Protein AF-A0A524GFZ5-F1 (afdb_monomer_lite)

Sequence (183 aa):
MVPRPLAEGVQPEKGETIRTRLIAAVALIALIALLVVAVAKSAPRPPVVEKLAKTITTTWKCQDRIGEKRTKAGKVFAKHSISYRKWQLKTWQARAEECRQWDWQTWLPSQWKTVIQCETQSIRRQYNSSYEGAYGFATSSWDAFRPASYPSNANLATPWQQYMVASRIHARYGFSGWGCKPY

Secondary structure (DSSP, 8-state):
-PPPPPPP--PPPHHHHHHHHHHHHHHHHHHHHHHHHHHHHHSPPPHHHHHHHHHHHHHHHHHHHHTPPPPPPPTTGGGS-HHHHHHHHHHHHHHHHH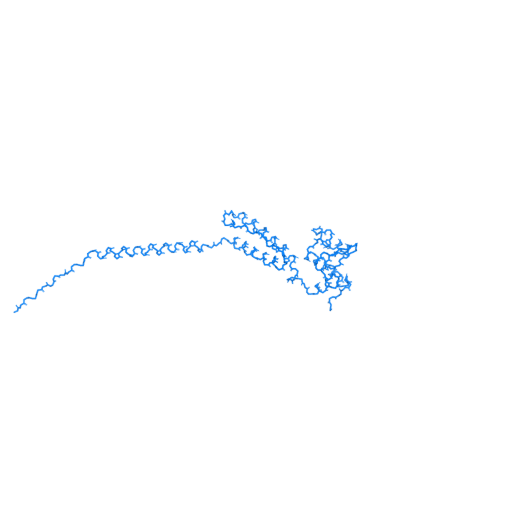HHHH-HHHHS-HHHHHHHHHHTS-SS--B-SSEETTTTEEHHHHHHHS-TTS-SSGGGS-HHHHHHHHHHHHHHHGGGGSSS---

Radius of gyration: 35.75 Å; chains: 1; bounding box: 69×61×111 Å

Structure (mmCIF, N/CA/C/O backbone):
data_AF-A0A524GFZ5-F1
#
_entry.id   AF-A0A524GFZ5-F1
#
loop_
_atom_site.group_PDB
_atom_site.id
_atom_site.type_symbol
_atom_site.label_atom_id
_atom_site.label_alt_id
_atom_site.label_comp_id
_atom_site.label_asym_id
_atom_site.label_entity_id
_atom_site.label_seq_id
_atom_site.pdbx_PDB_ins_code
_atom_site.Cartn_x
_atom_site.Cartn_y
_atom_site.Cartn_z
_atom_site.occupancy
_atom_site.B_iso_or_equiv
_atom_site.auth_seq_id
_atom_site.auth_comp_id
_atom_site.auth_asym_id
_atom_site.auth_atom_id
_atom_site.pdbx_PDB_model_num
ATOM 1 N N . MET A 1 1 ? -48.803 -48.958 87.000 1.00 47.91 1 MET A N 1
ATOM 2 C CA . MET A 1 1 ? -48.766 -48.341 85.656 1.00 47.91 1 MET A CA 1
ATOM 3 C C . MET A 1 1 ? -48.635 -46.842 85.847 1.00 47.91 1 MET A C 1
ATOM 5 O O . MET A 1 1 ? -49.544 -46.240 86.394 1.00 47.91 1 MET A O 1
ATOM 9 N N . VAL A 1 2 ? -47.475 -46.275 85.515 1.00 45.78 2 VAL A N 1
ATOM 10 C CA . VAL A 1 2 ? -47.192 -44.839 85.669 1.00 45.78 2 VAL A CA 1
ATOM 11 C C . VAL A 1 2 ? -47.401 -44.175 84.304 1.00 45.78 2 VAL A C 1
ATOM 13 O O . VAL A 1 2 ? -46.822 -44.663 83.329 1.00 45.78 2 VAL A O 1
ATOM 16 N N . PRO A 1 3 ? -48.232 -43.125 84.186 1.00 61.47 3 PRO A N 1
ATOM 17 C CA . PRO A 1 3 ? -48.449 -42.451 82.915 1.00 61.47 3 PRO A CA 1
ATOM 18 C C . PRO A 1 3 ? -47.196 -41.664 82.518 1.00 61.47 3 PRO A C 1
ATOM 20 O O . PRO A 1 3 ? -46.619 -40.920 83.308 1.00 61.47 3 PRO A O 1
ATOM 23 N N . ARG A 1 4 ? -46.756 -41.878 81.277 1.00 65.50 4 ARG A N 1
ATOM 24 C CA . ARG A 1 4 ? -45.603 -41.216 80.663 1.00 65.50 4 ARG A CA 1
ATOM 25 C C . ARG A 1 4 ? -46.002 -39.773 80.308 1.00 65.50 4 ARG A C 1
ATOM 27 O O . ARG A 1 4 ? -47.025 -39.613 79.641 1.00 65.50 4 ARG A O 1
ATOM 34 N N . PRO A 1 5 ? -45.248 -38.738 80.715 1.00 62.84 5 PRO A N 1
ATOM 35 C CA . PRO A 1 5 ? -45.568 -37.364 80.348 1.00 62.84 5 PRO A CA 1
ATOM 36 C C . PRO A 1 5 ? -45.333 -37.153 78.847 1.00 62.84 5 PRO A C 1
ATOM 38 O O . PRO A 1 5 ? -44.325 -37.592 78.289 1.00 62.84 5 PRO A O 1
ATOM 41 N N . LEU A 1 6 ? -46.301 -36.509 78.196 1.00 65.31 6 LEU A N 1
ATOM 42 C CA . LEU A 1 6 ? -46.217 -36.081 76.804 1.00 65.31 6 LEU A CA 1
ATOM 43 C C . LEU A 1 6 ? -45.219 -34.922 76.719 1.00 65.31 6 LEU A C 1
ATOM 45 O O . LEU A 1 6 ? -45.373 -33.923 77.415 1.00 65.31 6 LEU A O 1
ATOM 49 N N . ALA A 1 7 ? -44.182 -35.081 75.898 1.00 65.69 7 ALA A N 1
ATOM 50 C CA . ALA A 1 7 ? -43.175 -34.055 75.677 1.00 65.69 7 ALA A CA 1
ATOM 51 C C . ALA A 1 7 ? -43.810 -32.825 75.007 1.00 65.69 7 ALA A C 1
ATOM 53 O O . ALA A 1 7 ? -44.378 -32.930 73.918 1.00 65.69 7 ALA A O 1
ATOM 54 N N . GLU A 1 8 ? -43.705 -31.667 75.661 1.00 64.06 8 GLU A N 1
ATOM 55 C CA . GLU A 1 8 ? -44.032 -30.368 75.078 1.00 64.06 8 GLU A CA 1
ATOM 56 C C . GLU A 1 8 ? -43.126 -30.104 73.870 1.00 64.06 8 GLU A C 1
ATOM 58 O O . GLU A 1 8 ? -41.898 -30.074 73.967 1.00 64.06 8 GLU A O 1
ATOM 63 N N . GLY A 1 9 ? -43.749 -29.945 72.702 1.00 65.81 9 GLY A N 1
ATOM 64 C CA . GLY A 1 9 ? -43.060 -29.629 71.461 1.00 65.81 9 GLY A CA 1
ATOM 65 C C . GLY A 1 9 ? -42.505 -28.209 71.498 1.00 65.81 9 GLY A C 1
ATOM 66 O O . GLY A 1 9 ? -43.262 -27.239 71.499 1.00 65.81 9 GLY A O 1
ATOM 67 N N . VAL A 1 10 ? -41.178 -28.094 71.484 1.00 71.38 10 VAL A N 1
ATOM 68 C CA . VAL A 1 10 ? -40.456 -26.833 71.295 1.00 71.38 10 VAL A CA 1
ATOM 69 C C . VAL A 1 10 ? -40.832 -26.260 69.925 1.00 71.38 10 VAL A C 1
ATOM 71 O O . VAL A 1 10 ? -40.472 -26.808 68.883 1.00 71.38 10 VAL A O 1
ATOM 74 N N . GLN A 1 11 ? -41.602 -25.172 69.923 1.00 64.56 11 GLN A N 1
ATOM 75 C CA . GLN A 1 11 ? -41.926 -24.411 68.717 1.00 64.56 11 GLN A CA 1
ATOM 76 C C . GLN A 1 11 ? -40.639 -23.754 68.187 1.00 64.56 11 GLN A C 1
ATOM 78 O O . GLN A 1 11 ? -39.977 -23.047 68.949 1.00 64.56 11 GLN A O 1
ATOM 83 N N . PRO A 1 12 ? -40.265 -23.957 66.912 1.00 62.41 12 PRO A N 1
ATOM 84 C CA . PRO A 1 12 ? -39.065 -23.345 66.354 1.00 62.41 12 PRO A CA 1
ATOM 85 C C . PRO A 1 12 ? -39.182 -21.814 66.371 1.00 62.41 12 PRO A C 1
ATOM 87 O O . PRO A 1 12 ? -40.199 -21.245 65.959 1.00 62.41 12 PRO A O 1
ATOM 90 N N . GLU A 1 13 ? -38.134 -21.139 66.851 1.00 62.34 13 GLU A N 1
ATOM 91 C CA . GLU A 1 13 ? -38.074 -19.681 66.924 1.00 62.34 13 GLU A CA 1
ATOM 92 C C . GLU A 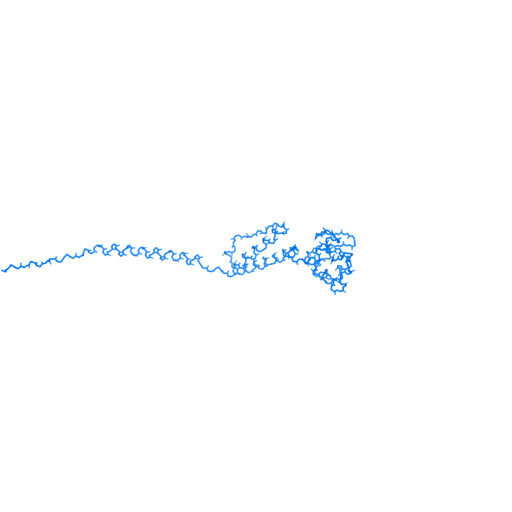1 13 ? -38.221 -19.049 65.529 1.00 62.34 13 GLU A C 1
ATOM 94 O O . GLU A 1 13 ? -37.360 -19.169 64.657 1.00 62.34 13 GLU A O 1
ATOM 99 N N . LYS A 1 14 ? -39.300 -18.284 65.326 1.00 66.94 14 LYS A N 1
ATOM 100 C CA . LYS A 1 14 ? -39.603 -17.547 64.081 1.00 66.94 14 LYS A CA 1
ATOM 101 C C . LYS A 1 14 ? -38.479 -16.603 63.602 1.00 66.94 14 LYS A C 1
ATOM 103 O O . LYS A 1 14 ? -38.491 -16.182 62.441 1.00 66.94 14 LYS A O 1
ATOM 108 N N . GLY A 1 15 ? -37.522 -16.254 64.463 1.00 67.50 15 GLY A N 1
ATOM 109 C CA . GLY A 1 15 ? -36.424 -15.332 64.157 1.00 67.50 15 GLY A CA 1
ATOM 110 C C . GLY A 1 15 ? -35.388 -15.885 63.173 1.00 67.50 15 GLY A C 1
ATOM 111 O O . GLY A 1 15 ? -34.861 -15.127 62.351 1.00 67.50 15 GLY A O 1
ATOM 112 N N . GLU A 1 16 ? -35.135 -17.196 63.185 1.00 72.94 16 GLU A N 1
ATOM 113 C CA . GLU A 1 16 ? -34.103 -17.817 62.342 1.00 72.94 16 GLU A CA 1
ATOM 114 C C . GLU A 1 16 ? -34.494 -17.791 60.855 1.00 72.94 16 GLU A C 1
ATOM 116 O O . GLU A 1 16 ? -33.689 -17.459 59.983 1.00 72.94 16 GLU A O 1
ATOM 121 N N . THR A 1 17 ? -35.783 -17.975 60.560 1.00 81.19 17 THR A N 1
ATOM 122 C CA . THR A 1 17 ? -36.322 -17.907 59.194 1.00 81.19 17 THR A CA 1
ATOM 123 C C . THR A 1 17 ? -36.166 -16.544 58.517 1.00 81.19 17 THR A C 1
ATOM 125 O O . THR A 1 17 ? -36.061 -16.486 57.290 1.00 81.19 17 THR A O 1
ATOM 128 N N . ILE A 1 18 ? -36.140 -15.441 59.272 1.00 84.50 18 ILE A N 1
ATOM 129 C CA . ILE A 1 18 ? -36.034 -14.090 58.694 1.00 84.50 18 ILE A CA 1
ATOM 130 C C . ILE A 1 18 ? -34.590 -13.798 58.270 1.00 84.50 18 ILE A C 1
ATOM 132 O O . ILE A 1 18 ? -34.368 -13.306 57.162 1.00 84.50 18 ILE A O 1
ATOM 136 N N . ARG A 1 19 ? -33.599 -14.150 59.103 1.00 84.69 19 ARG A N 1
ATOM 137 C CA . ARG A 1 19 ? -32.174 -13.931 58.795 1.00 84.69 19 ARG A CA 1
ATOM 138 C C . ARG A 1 19 ? -31.733 -14.722 57.565 1.00 84.69 19 ARG A C 1
ATOM 140 O O . ARG A 1 19 ? -31.105 -14.153 56.675 1.00 84.69 19 ARG A O 1
ATOM 147 N N . THR A 1 20 ? -32.131 -15.989 57.466 1.00 86.69 20 THR A N 1
ATOM 148 C CA . THR A 1 20 ? -31.783 -16.850 56.323 1.00 86.69 20 THR A CA 1
ATOM 149 C C . THR A 1 20 ? -32.378 -16.325 55.015 1.00 86.69 20 THR A C 1
ATOM 151 O O . THR A 1 20 ? -31.695 -16.288 53.992 1.00 86.69 20 THR A O 1
ATOM 154 N N . ARG A 1 21 ? -33.626 -15.833 55.046 1.00 89.69 21 ARG A N 1
ATOM 155 C CA . ARG A 1 21 ? -34.269 -15.198 53.881 1.00 89.69 21 ARG A CA 1
ATOM 156 C C . ARG A 1 21 ? -33.573 -13.902 53.468 1.00 89.69 21 ARG A C 1
ATOM 158 O O . ARG A 1 21 ? -33.412 -13.664 52.274 1.00 89.69 21 ARG A O 1
ATOM 165 N N . LEU A 1 22 ? -33.129 -13.093 54.433 1.00 91.94 22 LEU A N 1
ATOM 166 C CA . LEU A 1 22 ? -32.409 -11.850 54.156 1.00 91.94 22 LEU A CA 1
ATOM 167 C C . LEU A 1 22 ? -31.046 -12.122 53.497 1.00 91.94 22 LEU A C 1
ATOM 169 O O . LEU A 1 22 ? -30.721 -11.505 52.485 1.00 91.94 22 LEU A O 1
ATOM 173 N N . ILE A 1 23 ? -30.279 -13.085 54.023 1.00 93.69 23 ILE A N 1
ATOM 174 C CA . ILE A 1 23 ? -28.975 -13.482 53.464 1.00 93.69 23 ILE A CA 1
ATOM 175 C C . ILE A 1 23 ? -29.140 -14.003 52.031 1.00 93.69 23 ILE A C 1
ATOM 177 O O . ILE A 1 23 ? -28.412 -13.578 51.132 1.00 93.69 23 ILE A O 1
ATOM 181 N N . ALA A 1 24 ? -30.130 -14.870 51.795 1.00 92.56 24 ALA A N 1
ATOM 182 C CA . ALA A 1 24 ? -30.417 -15.395 50.462 1.00 92.56 24 ALA A CA 1
ATOM 183 C C . ALA A 1 24 ? -30.807 -14.283 49.469 1.00 92.56 24 ALA A C 1
ATOM 185 O O . ALA A 1 24 ? -30.333 -14.279 48.332 1.00 92.56 24 ALA A O 1
ATOM 186 N N . ALA A 1 25 ? -31.617 -13.309 49.899 1.00 94.44 25 ALA A N 1
ATOM 187 C CA . ALA A 1 25 ? -32.007 -12.176 49.062 1.00 94.44 25 ALA A CA 1
ATOM 188 C C . ALA A 1 25 ? -30.807 -11.288 48.686 1.00 94.44 25 ALA A C 1
ATOM 190 O O . ALA A 1 25 ? -30.658 -10.922 47.520 1.00 94.44 25 ALA A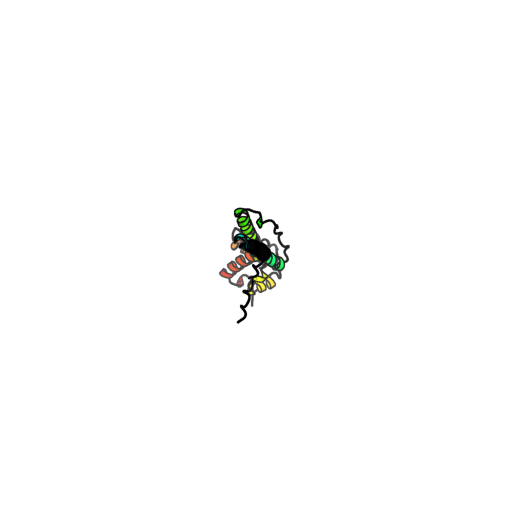 O 1
ATOM 191 N N . VAL A 1 26 ? -29.917 -10.985 49.638 1.00 95.00 26 VAL A N 1
ATOM 192 C CA . VAL A 1 26 ? -28.702 -10.191 49.376 1.00 95.00 26 VAL A CA 1
ATOM 193 C C . VAL A 1 26 ? -27.764 -10.918 48.409 1.00 95.00 26 VAL A C 1
ATOM 195 O O . VAL A 1 26 ? -27.273 -10.308 47.457 1.00 95.00 26 VAL A O 1
ATOM 198 N N . ALA A 1 27 ? -27.555 -12.223 48.602 1.00 95.25 27 ALA A N 1
ATOM 199 C CA . ALA A 1 27 ? -26.734 -13.032 47.703 1.00 95.25 27 ALA A CA 1
ATOM 200 C C . ALA A 1 27 ? -27.304 -13.061 46.273 1.00 95.25 27 ALA A C 1
ATOM 202 O O . ALA A 1 27 ? -26.554 -12.910 45.306 1.00 95.25 27 ALA A O 1
ATOM 203 N N . LEU A 1 28 ? -28.628 -13.183 46.131 1.00 96.38 28 LEU A N 1
ATOM 204 C CA . LEU A 1 28 ? -29.300 -13.153 44.832 1.00 96.38 28 LEU A CA 1
ATOM 205 C C . LEU A 1 28 ? -29.134 -11.796 44.131 1.00 96.38 28 LEU A C 1
ATOM 207 O O . LEU A 1 28 ? -28.808 -11.758 42.946 1.00 96.38 28 LEU A O 1
ATOM 211 N N . ILE A 1 29 ? -29.297 -10.683 44.854 1.00 95.50 29 ILE A N 1
ATOM 212 C CA . ILE A 1 29 ? -29.101 -9.333 44.299 1.00 95.50 29 ILE A CA 1
ATOM 213 C C . ILE A 1 29 ? -27.653 -9.141 43.831 1.00 95.50 29 ILE A C 1
ATOM 215 O O . ILE A 1 29 ? -27.428 -8.642 42.727 1.00 95.50 29 ILE A O 1
ATOM 219 N N . ALA A 1 30 ? -26.669 -9.570 44.628 1.00 95.69 30 ALA A N 1
ATOM 220 C CA . ALA A 1 30 ? -25.258 -9.488 44.255 1.00 95.69 30 ALA A CA 1
ATOM 221 C C . ALA A 1 30 ? -24.943 -10.319 42.996 1.00 95.69 30 ALA A C 1
ATOM 223 O O . ALA A 1 30 ? -24.236 -9.846 42.102 1.00 95.69 30 ALA A O 1
ATOM 224 N N . LEU A 1 31 ? -25.513 -11.523 42.887 1.00 95.50 31 LEU A N 1
ATOM 225 C CA . LEU A 1 31 ? -25.375 -12.380 41.708 1.00 95.50 31 LEU A CA 1
ATOM 226 C C . LEU A 1 31 ? -25.983 -11.725 40.457 1.00 95.50 31 LEU A C 1
ATOM 228 O O . LEU A 1 31 ? -25.349 -11.701 39.402 1.00 95.50 31 LEU A O 1
ATOM 232 N N . ILE A 1 32 ? -27.186 -11.155 40.579 1.00 93.62 32 ILE A N 1
ATOM 233 C CA . ILE A 1 32 ? -27.852 -10.438 39.483 1.00 93.62 32 ILE A CA 1
ATOM 234 C C . ILE A 1 32 ? -27.008 -9.235 39.051 1.00 93.62 32 ILE A C 1
ATOM 236 O O . ILE A 1 32 ? -26.781 -9.050 37.856 1.00 93.62 32 ILE A O 1
ATOM 240 N N . ALA A 1 33 ? -26.486 -8.447 39.994 1.00 92.81 33 ALA A N 1
ATOM 241 C CA . ALA A 1 33 ? -25.628 -7.306 39.684 1.00 92.81 33 ALA A CA 1
ATOM 242 C C . ALA A 1 33 ? -24.356 -7.732 38.926 1.00 92.81 33 ALA A C 1
ATOM 244 O O . ALA A 1 33 ? -23.998 -7.112 37.922 1.00 92.81 33 ALA A O 1
ATOM 245 N N . LEU A 1 34 ? -23.709 -8.825 39.346 1.00 92.31 34 LEU A N 1
ATOM 246 C CA . LEU A 1 34 ? -22.553 -9.393 38.645 1.00 92.31 34 LEU A CA 1
ATOM 247 C C . LEU A 1 34 ? -22.907 -9.860 37.227 1.00 92.31 34 LEU A C 1
ATOM 249 O O . LEU A 1 34 ? -22.161 -9.572 36.289 1.00 92.31 34 LEU A O 1
ATOM 253 N N . LEU A 1 35 ? -24.054 -10.520 37.052 1.00 89.69 35 LEU A N 1
ATOM 254 C CA . LEU A 1 35 ? -24.545 -10.954 35.741 1.00 89.69 35 LEU A CA 1
ATOM 255 C C . LEU A 1 35 ? -24.833 -9.767 34.816 1.00 89.69 35 LEU A C 1
ATOM 257 O O . LEU A 1 35 ? -24.402 -9.781 33.664 1.00 89.69 35 LEU A O 1
ATOM 261 N N . VAL A 1 36 ? -25.484 -8.710 35.308 1.00 86.06 36 VAL A N 1
ATOM 262 C CA . VAL A 1 36 ? -25.758 -7.496 34.517 1.00 86.06 36 VAL A CA 1
ATOM 263 C C . VAL A 1 36 ? -24.454 -6.837 34.060 1.00 86.06 36 VAL A C 1
ATOM 265 O O . VAL A 1 36 ? -24.318 -6.483 32.887 1.00 86.06 36 VAL A O 1
ATOM 268 N N . VAL A 1 37 ? -23.462 -6.721 34.949 1.00 85.94 37 VAL A N 1
ATOM 269 C CA . VAL A 1 37 ? -22.139 -6.171 34.607 1.00 85.94 37 VAL A CA 1
ATOM 270 C C . VAL A 1 37 ? -21.416 -7.052 33.582 1.00 85.94 37 VAL A C 1
ATOM 272 O O . VAL A 1 37 ? -20.791 -6.526 32.657 1.00 85.94 37 VAL A O 1
ATOM 275 N N . ALA A 1 38 ? -21.501 -8.378 33.713 1.00 83.44 38 ALA A N 1
ATOM 276 C CA . ALA A 1 38 ? -20.901 -9.315 32.767 1.00 83.44 38 ALA A CA 1
ATOM 277 C C . ALA A 1 38 ? -21.548 -9.215 31.374 1.00 83.44 38 ALA A C 1
ATOM 279 O O . ALA A 1 38 ? -20.827 -9.087 30.383 1.00 83.44 38 ALA A O 1
ATOM 280 N N . VAL A 1 39 ? -22.884 -9.171 31.300 1.00 79.75 39 VAL A N 1
ATOM 281 C CA . VAL A 1 39 ? -23.638 -9.037 30.039 1.00 79.75 39 VAL A CA 1
ATOM 282 C C . VAL A 1 39 ? -23.383 -7.682 29.373 1.00 79.75 39 VAL A C 1
ATOM 284 O O . VAL A 1 39 ? -23.172 -7.607 28.162 1.00 79.75 39 VAL A O 1
ATOM 287 N N . ALA A 1 40 ? -23.321 -6.598 30.152 1.00 75.81 40 ALA A N 1
ATOM 288 C CA . ALA A 1 40 ? -22.994 -5.272 29.628 1.00 75.81 40 ALA A CA 1
ATOM 289 C C . ALA A 1 40 ? -21.571 -5.213 29.040 1.00 75.81 40 ALA A C 1
ATOM 291 O O . ALA A 1 40 ? -21.340 -4.537 28.036 1.00 75.81 40 ALA A O 1
ATOM 292 N N . LYS A 1 41 ? -20.617 -5.951 29.626 1.00 75.56 41 LYS A N 1
ATOM 293 C CA . LYS A 1 41 ? -19.254 -6.091 29.086 1.00 75.56 41 LYS A CA 1
ATOM 294 C C . LYS A 1 41 ? -19.179 -7.020 27.872 1.00 75.56 41 LYS A C 1
ATOM 296 O O . LYS A 1 41 ? -18.282 -6.836 27.049 1.00 75.56 41 LYS A O 1
ATOM 301 N N . SER A 1 42 ? -20.088 -7.988 27.749 1.00 73.31 42 SER A N 1
ATOM 302 C CA . SER A 1 42 ? -20.116 -8.948 26.639 1.00 73.31 42 SER A CA 1
ATOM 303 C C . SER A 1 42 ? -20.942 -8.487 25.440 1.00 73.31 42 SER A C 1
ATOM 305 O O . SER A 1 42 ? -21.001 -9.215 24.450 1.00 73.31 42 SER A O 1
ATOM 307 N N . ALA A 1 43 ? -21.583 -7.313 25.503 1.00 72.81 43 ALA A N 1
ATOM 308 C CA . ALA A 1 43 ? -22.335 -6.777 24.376 1.00 72.81 43 ALA A CA 1
ATOM 309 C C . ALA A 1 43 ? -21.440 -6.763 23.118 1.00 72.81 43 ALA A C 1
ATOM 311 O O . ALA A 1 43 ? -20.381 -6.116 23.126 1.00 72.81 43 ALA A O 1
ATOM 312 N N . PRO A 1 44 ? -21.815 -7.491 22.046 1.00 76.31 44 PRO A N 1
ATOM 313 C CA . PRO A 1 44 ? -20.972 -7.615 20.870 1.00 76.31 44 PRO A CA 1
ATOM 314 C C . PRO A 1 44 ? -20.718 -6.228 20.294 1.00 76.31 44 PRO A C 1
ATOM 316 O O . PRO A 1 44 ? -21.632 -5.420 20.102 1.00 76.31 44 PRO A O 1
ATOM 319 N N . ARG A 1 45 ? -19.444 -5.927 20.029 1.00 75.38 45 ARG A N 1
ATOM 320 C CA . ARG A 1 45 ? -19.088 -4.664 19.386 1.00 75.38 45 ARG A CA 1
ATOM 321 C C . ARG A 1 45 ? -19.791 -4.603 18.029 1.00 75.38 45 ARG A C 1
ATOM 323 O O . ARG A 1 45 ? -19.834 -5.612 17.326 1.00 75.38 45 ARG A O 1
ATOM 330 N N . PRO A 1 46 ? -20.287 -3.428 17.605 1.00 80.25 46 PRO A N 1
ATOM 331 C CA . PRO A 1 46 ? -20.844 -3.290 16.269 1.00 80.25 46 PRO A CA 1
ATOM 332 C C . PRO A 1 46 ? -19.806 -3.754 15.233 1.00 80.25 46 PRO A C 1
ATOM 334 O O . PRO A 1 46 ? -18.658 -3.302 15.322 1.00 80.25 46 PRO A O 1
ATOM 337 N N . PRO A 1 47 ? -20.173 -4.568 14.225 1.00 89.31 47 PRO A N 1
ATOM 338 C CA . PRO A 1 47 ? -19.221 -5.137 13.262 1.00 89.31 47 PRO A CA 1
ATOM 339 C C . PRO A 1 47 ? -18.309 -4.101 12.582 1.00 89.31 47 PRO A C 1
ATOM 341 O O . PRO A 1 47 ? -17.167 -4.382 12.227 1.00 89.31 47 PRO A O 1
ATOM 344 N N . VAL A 1 48 ? -18.789 -2.861 12.421 1.00 89.69 48 VAL A N 1
ATOM 345 C CA . VAL A 1 48 ? -18.000 -1.747 11.870 1.00 89.69 48 VAL A CA 1
ATOM 346 C C . VAL A 1 48 ? -16.819 -1.346 12.764 1.00 89.69 48 VAL A C 1
ATOM 348 O O . VAL A 1 48 ? -15.764 -0.995 12.246 1.00 89.69 48 VAL A O 1
ATOM 351 N N . VAL A 1 49 ? -16.969 -1.409 14.091 1.00 88.56 49 VAL A N 1
ATOM 352 C CA . VAL A 1 49 ? -15.914 -1.044 15.052 1.00 88.56 49 VAL A CA 1
ATOM 353 C C . VAL A 1 49 ? -14.799 -2.083 15.025 1.00 88.56 49 VAL A C 1
ATOM 355 O O . VAL A 1 49 ? -13.625 -1.721 15.027 1.00 88.56 49 VAL A O 1
ATOM 358 N N . GLU A 1 50 ? -15.157 -3.363 14.946 1.00 90.31 50 GLU A N 1
ATOM 359 C CA . GLU A 1 50 ? -14.191 -4.454 14.820 1.00 90.31 50 GLU A CA 1
ATOM 360 C C . GLU A 1 50 ? -13.426 -4.379 13.493 1.00 90.31 50 GLU A C 1
ATOM 362 O O . GLU A 1 50 ? -12.193 -4.381 13.491 1.00 90.31 50 GLU A O 1
ATOM 367 N N . LYS A 1 51 ? -14.138 -4.209 12.367 1.00 92.75 51 LYS A N 1
ATOM 368 C CA . LYS A 1 51 ? -13.514 -4.011 11.045 1.00 92.75 51 LYS A CA 1
ATOM 369 C C . LYS A 1 51 ? -12.567 -2.811 11.035 1.00 92.75 51 LYS A C 1
ATOM 371 O O . LYS A 1 51 ? -11.473 -2.904 10.479 1.00 92.75 51 LYS A O 1
ATOM 376 N N . LEU A 1 52 ? -12.960 -1.704 11.665 1.00 92.81 52 LEU A N 1
ATOM 377 C CA . LEU A 1 52 ? -12.125 -0.510 11.782 1.00 92.81 52 LEU A CA 1
ATOM 378 C C . LEU A 1 52 ? -10.859 -0.786 12.602 1.00 92.81 52 LEU A C 1
ATOM 380 O O . LEU A 1 52 ? -9.767 -0.486 12.129 1.00 92.81 52 LEU A O 1
ATOM 384 N N . ALA A 1 53 ? -10.987 -1.397 13.784 1.00 91.81 53 ALA A N 1
ATOM 385 C CA . ALA A 1 53 ? -9.843 -1.740 14.629 1.00 91.81 53 ALA A CA 1
ATOM 386 C C . ALA A 1 53 ? -8.859 -2.668 13.900 1.00 91.81 53 ALA A C 1
ATOM 388 O O . ALA A 1 53 ? -7.661 -2.388 13.871 1.00 91.81 53 ALA A O 1
ATOM 389 N N . LYS A 1 54 ? -9.370 -3.712 13.231 1.00 94.81 54 LYS A N 1
ATOM 390 C CA . LYS A 1 54 ? -8.559 -4.616 12.406 1.00 94.81 54 LYS A CA 1
ATOM 391 C C . LYS A 1 54 ? -7.826 -3.859 11.298 1.00 94.81 54 LYS A C 1
ATOM 393 O O . LYS A 1 54 ? -6.626 -4.050 11.131 1.00 94.81 54 LYS A O 1
ATOM 398 N N . THR A 1 55 ? -8.525 -2.976 10.583 1.00 95.75 55 THR A N 1
ATOM 399 C CA . THR A 1 55 ? -7.932 -2.179 9.497 1.00 95.75 55 THR A CA 1
ATOM 400 C C . THR A 1 55 ? -6.814 -1.277 10.022 1.00 95.75 55 THR A C 1
ATOM 402 O O . THR A 1 55 ? -5.731 -1.289 9.452 1.00 95.75 55 THR A O 1
ATOM 405 N N . ILE A 1 56 ? -7.025 -0.579 11.147 1.00 95.50 56 ILE A N 1
ATOM 406 C CA . ILE A 1 56 ? -5.997 0.252 11.801 1.00 95.50 56 ILE A CA 1
ATOM 407 C C . ILE A 1 56 ? -4.754 -0.579 12.138 1.00 95.50 56 ILE A C 1
ATOM 409 O O . ILE A 1 56 ? -3.639 -0.188 11.796 1.00 95.50 56 ILE A O 1
ATOM 413 N N . THR A 1 57 ? -4.932 -1.738 12.780 1.00 96.31 57 THR A N 1
ATOM 414 C CA . THR A 1 57 ? -3.812 -2.621 13.132 1.00 96.31 57 THR A CA 1
ATOM 415 C C . THR A 1 57 ? -3.069 -3.120 11.894 1.00 96.31 57 THR A C 1
ATOM 417 O O . THR A 1 57 ? -1.839 -3.147 11.898 1.00 96.31 57 THR A O 1
ATOM 420 N N . THR A 1 58 ? -3.783 -3.489 10.827 1.00 95.75 58 THR A N 1
ATOM 421 C CA . THR A 1 58 ? -3.168 -3.880 9.551 1.00 95.75 58 THR A CA 1
ATOM 422 C C . THR A 1 58 ? -2.371 -2.730 8.938 1.00 95.75 58 THR A C 1
ATOM 424 O O . THR A 1 58 ? -1.233 -2.947 8.526 1.00 95.75 58 THR A O 1
ATOM 427 N N . THR A 1 59 ? -2.917 -1.509 8.926 1.00 96.88 59 THR A N 1
ATOM 428 C CA . THR A 1 59 ? -2.202 -0.320 8.444 1.00 96.88 59 THR A CA 1
ATOM 429 C C . THR A 1 59 ? -0.928 -0.082 9.248 1.00 96.88 59 THR A C 1
ATOM 431 O O . THR A 1 59 ? 0.124 0.102 8.649 1.00 96.88 59 THR A O 1
ATOM 434 N N . TRP A 1 60 ? -0.981 -0.149 10.582 1.00 97.56 60 TRP A N 1
ATOM 435 C CA . TRP A 1 60 ? 0.205 0.044 11.423 1.00 97.56 60 TRP A CA 1
ATOM 436 C C . TRP A 1 60 ? 1.278 -1.015 11.195 1.00 97.56 60 TRP A C 1
ATOM 438 O O . TRP A 1 60 ? 2.435 -0.651 11.041 1.00 97.56 60 TRP A O 1
ATOM 448 N N . LYS A 1 61 ? 0.908 -2.298 11.096 1.00 96.44 61 LYS A N 1
ATOM 449 C CA . LYS A 1 61 ? 1.872 -3.365 10.777 1.00 96.44 61 LYS A CA 1
ATOM 450 C C . LYS A 1 61 ? 2.573 -3.116 9.444 1.00 96.44 61 LYS A C 1
ATOM 452 O O . LYS A 1 61 ? 3.769 -3.347 9.328 1.00 96.44 61 LYS A O 1
ATOM 457 N N . CYS A 1 62 ? 1.824 -2.655 8.447 1.00 96.69 62 CYS A N 1
ATOM 458 C CA . CYS A 1 62 ? 2.398 -2.286 7.164 1.00 96.69 62 CYS A CA 1
ATOM 459 C C . CYS A 1 62 ? 3.334 -1.071 7.296 1.00 96.69 62 CYS A C 1
ATOM 461 O O . CYS A 1 62 ? 4.465 -1.144 6.831 1.00 96.69 62 CYS A O 1
ATOM 463 N N . GLN A 1 63 ? 2.909 -0.007 7.993 1.00 96.50 63 GLN A N 1
ATOM 464 C CA . GLN A 1 63 ? 3.719 1.197 8.227 1.00 96.50 63 GLN A CA 1
ATOM 465 C C . GLN A 1 63 ? 5.039 0.867 8.925 1.00 96.50 63 GLN A C 1
ATOM 467 O O . GLN A 1 63 ? 6.087 1.323 8.481 1.00 96.50 63 GLN A O 1
ATOM 472 N N . ASP A 1 64 ? 4.999 0.003 9.940 1.00 96.44 64 ASP A N 1
ATOM 473 C CA . ASP A 1 64 ? 6.200 -0.462 10.634 1.00 96.44 64 ASP A CA 1
ATOM 474 C C . ASP A 1 64 ? 7.171 -1.179 9.681 1.00 96.44 64 ASP A C 1
ATOM 476 O O . ASP A 1 64 ? 8.374 -0.944 9.749 1.00 96.44 64 ASP A O 1
ATOM 480 N N . ARG A 1 65 ? 6.666 -2.020 8.762 1.00 95.00 65 ARG A N 1
ATOM 481 C CA . ARG A 1 65 ? 7.505 -2.725 7.774 1.00 95.00 65 ARG A CA 1
ATOM 482 C C . ARG A 1 65 ? 8.164 -1.785 6.773 1.00 95.00 65 ARG A C 1
ATOM 484 O O . ARG A 1 65 ? 9.321 -1.992 6.427 1.00 95.00 65 ARG A O 1
ATOM 491 N N . ILE A 1 66 ? 7.444 -0.765 6.310 1.00 93.88 66 ILE A N 1
ATOM 492 C CA . ILE A 1 66 ? 7.979 0.201 5.339 1.00 93.88 66 ILE A CA 1
ATOM 493 C C . ILE A 1 66 ? 8.756 1.352 6.000 1.00 93.88 66 ILE A C 1
ATOM 495 O O . ILE A 1 66 ? 9.234 2.240 5.299 1.00 93.88 66 ILE A O 1
ATOM 499 N N . GLY A 1 67 ? 8.904 1.338 7.331 1.00 93.88 67 GLY A N 1
ATOM 500 C CA . GLY A 1 67 ? 9.615 2.373 8.088 1.00 93.88 67 GLY A CA 1
ATOM 501 C C . GLY A 1 67 ? 8.872 3.710 8.176 1.00 93.88 67 GLY A C 1
ATOM 502 O O . GLY A 1 67 ? 9.489 4.737 8.451 1.00 93.88 67 GLY A O 1
ATOM 503 N N . GLU A 1 68 ? 7.560 3.714 7.942 1.00 93.62 68 GLU A N 1
ATOM 504 C CA . GLU A 1 68 ? 6.720 4.908 8.002 1.00 93.62 68 GLU A CA 1
ATOM 505 C C . GLU A 1 68 ? 6.183 5.157 9.410 1.00 93.62 68 GLU A C 1
ATOM 507 O O . GLU A 1 68 ? 5.876 4.242 10.183 1.00 93.62 68 GLU A O 1
ATOM 512 N N . LYS A 1 69 ? 5.991 6.434 9.749 1.00 96.75 69 LYS A N 1
ATOM 513 C CA . LYS A 1 69 ? 5.409 6.794 11.043 1.00 96.75 69 LYS A CA 1
ATOM 514 C C . LYS A 1 69 ? 3.950 6.347 11.102 1.00 96.75 69 LYS A C 1
ATOM 516 O O . LYS A 1 69 ? 3.131 6.740 10.271 1.00 96.75 69 LYS A O 1
ATOM 521 N N . ARG A 1 70 ? 3.591 5.613 12.161 1.00 96.69 70 ARG A N 1
ATOM 522 C CA . ARG A 1 70 ? 2.203 5.197 12.402 1.00 96.69 70 ARG A CA 1
ATOM 523 C C . ARG A 1 70 ? 1.240 6.383 12.367 1.00 96.69 70 ARG A C 1
ATOM 525 O O . ARG A 1 70 ? 1.397 7.358 13.110 1.00 96.69 70 ARG A O 1
ATOM 532 N N . THR A 1 71 ? 0.188 6.275 11.561 1.00 94.69 71 THR A N 1
ATOM 533 C CA . THR A 1 71 ? -0.872 7.290 11.536 1.00 94.69 71 THR A CA 1
ATOM 534 C C . THR A 1 71 ? -1.611 7.299 12.872 1.00 94.69 71 THR A C 1
ATOM 536 O O . THR A 1 71 ? -1.988 6.249 13.394 1.00 94.69 71 THR A O 1
ATOM 539 N N . LYS A 1 72 ? -1.860 8.487 13.433 1.00 94.06 72 LYS A N 1
ATOM 540 C CA . LYS A 1 72 ? -2.599 8.614 14.695 1.00 94.06 72 LYS A CA 1
ATOM 541 C C . LYS A 1 72 ? -4.042 8.126 14.513 1.00 94.06 72 LYS A C 1
ATOM 543 O O . LYS A 1 72 ? -4.781 8.652 13.683 1.00 94.06 72 LYS A O 1
ATOM 548 N N . ALA A 1 73 ? -4.455 7.157 15.326 1.00 90.00 73 ALA A N 1
ATOM 549 C CA . ALA A 1 73 ? -5.854 6.772 15.470 1.00 90.00 73 ALA A CA 1
ATOM 550 C C . ALA A 1 73 ? -6.442 7.484 16.697 1.00 90.00 73 ALA A C 1
ATOM 552 O O . ALA A 1 73 ? -5.926 7.349 17.806 1.00 90.00 73 ALA A O 1
ATOM 553 N N . GLY A 1 74 ? -7.496 8.281 16.505 1.00 83.00 74 GLY A N 1
ATOM 554 C CA . GLY A 1 74 ? -8.181 8.941 17.618 1.00 83.00 74 GLY A CA 1
ATOM 555 C C . GLY A 1 74 ? -8.852 7.924 18.547 1.00 83.00 74 GLY A C 1
ATOM 556 O O . GLY A 1 74 ? -9.355 6.903 18.096 1.00 83.00 74 GLY A O 1
ATOM 557 N N . LYS A 1 75 ? -8.922 8.202 19.854 1.00 75.69 75 LYS A N 1
ATOM 558 C CA . LYS A 1 75 ? -9.556 7.294 20.837 1.00 75.69 75 LYS A CA 1
ATOM 559 C C . LYS A 1 75 ? -11.098 7.309 20.806 1.00 75.69 75 LYS A C 1
ATOM 561 O O . LYS A 1 75 ? -11.736 6.642 21.611 1.00 75.69 75 LYS A O 1
ATOM 566 N N . VAL A 1 76 ? -11.721 8.080 19.909 1.00 62.78 76 VAL A N 1
ATOM 567 C CA . VAL A 1 76 ? -13.117 8.540 20.073 1.00 62.78 76 VAL A CA 1
ATOM 568 C C . VAL A 1 76 ? -14.144 7.741 19.253 1.00 62.78 76 VAL A C 1
ATOM 570 O O . VAL A 1 76 ? -15.340 8.005 19.334 1.00 62.78 76 VAL A O 1
ATOM 573 N N . PHE A 1 77 ? -13.741 6.708 18.504 1.00 74.31 77 PHE A N 1
ATOM 574 C CA . PHE A 1 77 ? -14.634 6.023 17.548 1.00 74.31 77 PHE A CA 1
ATOM 575 C C . PHE A 1 77 ? -15.929 5.459 18.164 1.00 74.31 77 PHE A C 1
ATOM 577 O O . PHE A 1 77 ? -16.965 5.427 17.496 1.00 74.31 77 PHE A O 1
ATOM 584 N N . ALA A 1 78 ? -15.896 5.068 19.442 1.00 73.31 78 ALA A N 1
ATOM 585 C CA . ALA A 1 78 ? -17.049 4.522 20.158 1.00 73.31 78 ALA A CA 1
ATOM 586 C C . ALA A 1 78 ? -18.161 5.552 20.435 1.00 73.31 78 ALA A C 1
ATOM 588 O O . ALA A 1 78 ? -19.308 5.154 20.617 1.00 73.31 78 ALA A O 1
ATOM 589 N N . LYS A 1 79 ? -17.861 6.858 20.432 1.00 84.19 79 LYS A N 1
ATOM 590 C CA . LYS A 1 79 ? -18.842 7.916 20.745 1.00 84.19 79 LYS A CA 1
ATOM 591 C C . LYS A 1 79 ? -19.498 8.539 19.508 1.00 84.19 79 LYS A C 1
ATOM 593 O O . LYS A 1 79 ? -20.396 9.357 19.642 1.00 84.19 79 LYS A O 1
ATOM 598 N N . HIS A 1 80 ? -19.069 8.155 18.306 1.00 88.75 80 HIS A N 1
ATOM 599 C CA . HIS A 1 80 ? -19.593 8.717 17.059 1.00 88.75 80 HIS A CA 1
ATOM 600 C C . HIS A 1 80 ? -20.716 7.878 16.440 1.00 88.75 80 HIS A C 1
ATOM 602 O O . HIS A 1 80 ? -20.834 6.679 16.713 1.00 88.75 80 HIS A O 1
ATOM 608 N N . SER A 1 81 ? -21.491 8.515 15.556 1.00 91.69 81 SER A N 1
ATOM 609 C CA . SER A 1 81 ? -22.566 7.896 14.777 1.00 91.69 81 SER A CA 1
ATOM 610 C C . SER A 1 81 ? -22.065 6.768 13.863 1.00 91.69 81 SER A C 1
ATOM 612 O O . SER A 1 81 ? -20.889 6.704 13.490 1.00 91.69 81 SER A O 1
ATOM 614 N N . ILE A 1 82 ? -22.973 5.877 13.451 1.00 90.06 82 ILE A N 1
ATOM 615 C CA . ILE A 1 82 ? -22.663 4.772 12.528 1.00 90.06 82 ILE A CA 1
ATOM 616 C C . ILE A 1 82 ? -22.100 5.301 11.198 1.00 90.06 82 ILE A C 1
ATOM 618 O O . ILE A 1 82 ? -21.121 4.751 10.691 1.00 90.06 82 ILE A O 1
ATOM 622 N N . SER A 1 83 ? -22.663 6.386 10.656 1.00 91.44 83 SER A N 1
ATOM 623 C CA . SER A 1 83 ? -22.197 7.006 9.407 1.00 91.44 83 SER A CA 1
ATOM 624 C C . SER A 1 83 ? -20.751 7.495 9.508 1.00 91.44 83 SER A C 1
ATOM 626 O O . SER A 1 83 ? -19.940 7.195 8.632 1.00 91.44 83 SER A O 1
ATOM 628 N N . TYR A 1 84 ? -20.388 8.148 10.617 1.00 92.25 84 TYR A N 1
ATOM 629 C CA . TYR A 1 84 ? -19.008 8.574 10.861 1.00 92.25 84 TYR A CA 1
ATOM 630 C C . TYR A 1 84 ? -18.046 7.381 10.934 1.00 92.25 84 TYR A C 1
ATOM 632 O O . TYR A 1 84 ? -16.958 7.417 10.359 1.00 92.25 84 TYR A O 1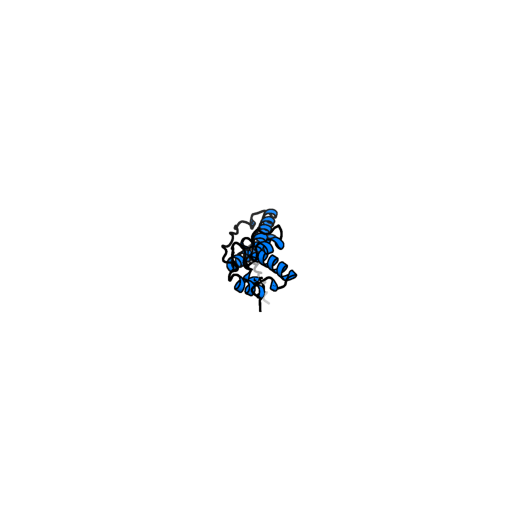
ATOM 640 N N . ARG A 1 85 ? -18.451 6.287 11.594 1.00 91.12 85 ARG A N 1
ATOM 641 C CA . ARG A 1 85 ? -17.637 5.061 11.675 1.00 91.12 85 ARG A CA 1
ATOM 642 C C . ARG A 1 85 ? -17.427 4.415 10.305 1.00 91.12 85 ARG A C 1
ATOM 644 O O . ARG A 1 85 ? -16.324 3.953 10.028 1.00 91.12 85 ARG A O 1
ATOM 651 N N . LYS A 1 86 ? -18.450 4.401 9.442 1.00 92.56 86 LYS A N 1
ATOM 652 C CA . LYS A 1 86 ? -18.326 3.916 8.054 1.00 92.56 86 LYS A CA 1
ATOM 653 C C . LYS A 1 86 ? -17.357 4.777 7.242 1.00 92.56 86 LYS A C 1
ATOM 655 O O . LYS A 1 86 ? -16.511 4.230 6.539 1.00 92.56 86 LYS A O 1
ATOM 660 N N . TRP A 1 87 ? -17.442 6.102 7.372 1.00 94.31 87 TRP A N 1
ATOM 661 C CA . TRP A 1 87 ? -16.501 7.016 6.724 1.00 94.31 87 TRP A CA 1
ATOM 662 C C . TRP A 1 87 ? -15.061 6.784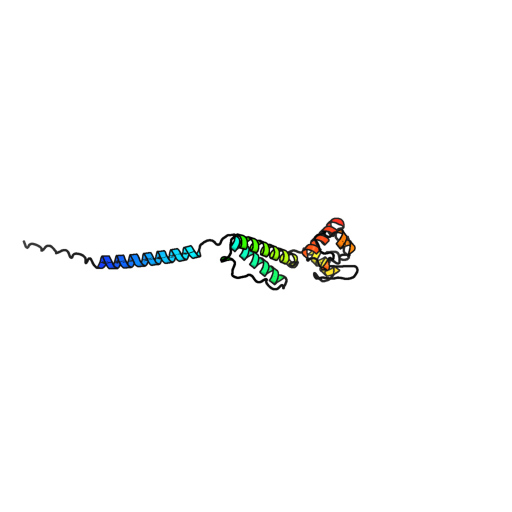 7.207 1.00 94.31 87 TRP A C 1
ATOM 664 O O . TRP A 1 87 ? -14.171 6.585 6.386 1.00 94.31 87 TRP A O 1
ATOM 674 N N . GLN A 1 88 ? -14.842 6.697 8.525 1.00 94.12 88 GLN A N 1
ATOM 675 C CA . GLN A 1 88 ? -13.535 6.352 9.097 1.00 94.12 88 GLN A CA 1
ATOM 676 C C . GLN A 1 88 ? -13.011 5.016 8.565 1.00 94.12 88 GLN A C 1
ATOM 678 O O . GLN A 1 88 ? -11.848 4.938 8.180 1.00 94.12 88 GLN A O 1
ATOM 683 N N . LEU A 1 89 ? -13.852 3.977 8.502 1.00 93.88 89 LEU A N 1
ATOM 684 C CA . LEU A 1 89 ? -13.458 2.683 7.944 1.00 93.88 89 LEU A CA 1
ATOM 685 C C . LEU A 1 89 ? -12.963 2.827 6.502 1.00 93.88 89 LEU A C 1
ATOM 687 O O . LEU A 1 89 ? -11.880 2.335 6.202 1.00 93.88 89 LEU A O 1
ATOM 691 N N . LYS A 1 90 ? -13.689 3.553 5.645 1.00 96.06 90 LYS A N 1
ATOM 692 C CA . LYS A 1 90 ? -13.264 3.811 4.260 1.00 96.06 90 LYS A CA 1
ATOM 693 C C . LYS A 1 90 ? -11.924 4.554 4.205 1.00 96.06 90 LYS A C 1
ATOM 695 O O . LYS A 1 90 ? -11.046 4.171 3.437 1.00 96.06 90 LYS A O 1
ATOM 700 N N . THR A 1 91 ? -11.735 5.568 5.049 1.00 95.94 91 THR A N 1
ATOM 701 C CA . THR A 1 91 ? -10.470 6.314 5.146 1.00 95.94 91 THR A CA 1
ATOM 702 C C . THR A 1 91 ? -9.307 5.410 5.560 1.00 95.94 91 THR A C 1
ATOM 704 O O . THR A 1 91 ? -8.231 5.468 4.971 1.00 95.94 91 THR A O 1
ATOM 707 N N . TRP A 1 92 ? -9.506 4.543 6.553 1.00 96.00 92 TRP A N 1
ATOM 708 C CA . TRP A 1 92 ? -8.476 3.599 6.991 1.00 96.00 92 TRP A CA 1
ATOM 709 C C . TRP A 1 92 ? -8.209 2.493 5.974 1.00 96.00 92 TRP A C 1
ATOM 711 O O . TRP A 1 92 ? -7.060 2.097 5.813 1.00 96.00 92 TRP A O 1
ATOM 721 N N . GLN A 1 93 ? -9.227 2.038 5.243 1.00 97.00 93 GLN A N 1
ATOM 722 C CA . GLN A 1 93 ? -9.047 1.108 4.127 1.00 97.00 93 GLN A CA 1
ATOM 723 C C . GLN A 1 93 ? -8.201 1.735 3.016 1.00 97.00 93 GLN A C 1
ATOM 725 O O . GLN A 1 93 ? -7.283 1.085 2.530 1.00 97.00 93 GLN A O 1
ATOM 730 N N . ALA A 1 94 ? -8.443 3.005 2.674 1.00 95.75 94 ALA A N 1
ATOM 731 C CA . ALA A 1 94 ? -7.620 3.727 1.705 1.00 95.75 94 ALA A CA 1
ATOM 732 C C . ALA A 1 94 ? -6.155 3.842 2.164 1.00 95.75 94 ALA A C 1
ATOM 734 O O . ALA A 1 94 ? -5.252 3.586 1.378 1.00 95.75 94 ALA A O 1
ATOM 735 N N . ARG A 1 95 ? -5.906 4.127 3.451 1.00 96.06 95 ARG A N 1
ATOM 736 C CA . ARG A 1 95 ? -4.542 4.151 4.021 1.00 96.06 95 ARG A CA 1
ATOM 737 C C . ARG A 1 95 ? -3.872 2.780 4.037 1.00 96.06 95 ARG A C 1
ATOM 739 O O . ARG A 1 95 ? -2.672 2.676 3.812 1.00 96.06 95 ARG A O 1
ATOM 746 N N . ALA A 1 96 ? -4.627 1.727 4.348 1.00 96.06 96 ALA A N 1
ATOM 747 C CA . ALA A 1 96 ? -4.118 0.361 4.291 1.00 96.06 96 ALA A CA 1
ATOM 748 C C . ALA A 1 96 ? -3.703 -0.005 2.860 1.00 96.06 96 ALA A C 1
ATOM 750 O O . ALA A 1 96 ? -2.645 -0.598 2.669 1.00 96.06 96 ALA A O 1
ATOM 751 N N . GLU A 1 97 ? -4.511 0.388 1.875 1.00 96.44 97 GLU A N 1
ATOM 752 C CA . GLU A 1 97 ? -4.221 0.183 0.458 1.00 96.44 97 GLU A CA 1
ATOM 753 C C . GLU A 1 97 ? -3.008 0.997 -0.005 1.00 96.44 97 GLU A C 1
ATOM 755 O O . GLU A 1 97 ? -2.115 0.448 -0.643 1.00 96.44 97 GLU A O 1
ATOM 760 N N . GLU A 1 98 ? -2.920 2.271 0.371 1.00 95.44 98 GLU A N 1
ATOM 761 C CA . GLU A 1 98 ? -1.743 3.101 0.101 1.00 95.44 98 GLU A CA 1
ATOM 762 C C . GLU A 1 98 ? -0.477 2.463 0.682 1.00 95.44 98 GLU A C 1
ATOM 764 O O . GLU A 1 98 ? 0.503 2.272 -0.032 1.00 95.44 98 GLU A O 1
ATOM 769 N N . CYS A 1 99 ? -0.515 2.034 1.945 1.00 96.88 99 CYS A N 1
ATOM 770 C CA . CYS A 1 99 ? 0.621 1.359 2.560 1.00 96.88 99 CYS A CA 1
ATOM 771 C C . CYS A 1 99 ? 0.984 0.054 1.832 1.00 96.88 99 CYS A C 1
ATOM 773 O O . CYS A 1 99 ? 2.160 -0.185 1.553 1.00 96.88 99 CYS A O 1
ATOM 775 N N . ARG A 1 100 ? -0.011 -0.765 1.452 1.00 96.12 100 ARG A N 1
ATOM 776 C CA . ARG A 1 100 ? 0.208 -1.986 0.657 1.00 96.12 100 ARG A CA 1
ATOM 777 C C . ARG A 1 100 ? 0.987 -1.671 -0.616 1.00 96.12 100 ARG A C 1
ATOM 779 O O . ARG A 1 100 ? 1.907 -2.410 -0.943 1.00 96.12 100 ARG A O 1
ATOM 786 N N . GLN A 1 101 ? 0.667 -0.580 -1.311 1.00 96.94 101 GLN A N 1
ATOM 787 C CA . GLN A 1 101 ? 1.364 -0.202 -2.545 1.00 96.94 101 GLN A CA 1
ATOM 788 C C . GLN A 1 101 ? 2.853 0.113 -2.345 1.00 96.94 101 GLN A C 1
ATOM 790 O O . GLN A 1 101 ? 3.633 -0.035 -3.288 1.00 96.94 101 GLN A O 1
ATOM 795 N N . TRP A 1 102 ? 3.249 0.508 -1.133 1.00 95.81 102 TRP A N 1
ATOM 796 C CA . TRP A 1 102 ? 4.640 0.754 -0.747 1.00 95.81 102 TRP A CA 1
ATOM 797 C C . TRP A 1 102 ? 5.337 -0.471 -0.144 1.00 95.81 102 TRP A C 1
ATOM 799 O O . TRP A 1 102 ? 6.561 -0.541 -0.171 1.00 95.81 102 TRP A O 1
ATOM 809 N N . ASP A 1 103 ? 4.592 -1.463 0.344 1.00 96.00 103 ASP A N 1
ATOM 810 C CA . ASP A 1 103 ? 5.113 -2.699 0.948 1.00 96.00 103 ASP A CA 1
ATOM 811 C C . ASP A 1 103 ? 5.560 -3.732 -0.104 1.00 96.00 103 ASP A C 1
ATOM 813 O O . ASP A 1 103 ? 5.150 -4.897 -0.113 1.00 96.00 103 ASP A O 1
ATOM 817 N N . TRP A 1 104 ? 6.402 -3.285 -1.036 1.00 95.44 104 TRP A N 1
ATOM 818 C CA . TRP A 1 104 ? 6.900 -4.080 -2.160 1.00 95.44 104 TRP A CA 1
ATOM 819 C C . TRP A 1 104 ? 7.604 -5.362 -1.714 1.00 95.44 104 TRP A C 1
ATOM 821 O O . TRP A 1 104 ? 7.572 -6.363 -2.424 1.00 95.44 104 TRP A O 1
ATOM 831 N N . GLN A 1 105 ? 8.203 -5.379 -0.523 1.00 94.25 105 GLN A N 1
ATOM 832 C CA . GLN A 1 105 ? 8.887 -6.560 -0.001 1.00 94.25 105 GLN A CA 1
ATOM 833 C C . GLN A 1 105 ? 7.940 -7.757 0.123 1.00 94.25 105 GLN A C 1
ATOM 835 O O . GLN A 1 105 ? 8.350 -8.882 -0.179 1.00 94.25 105 GLN A O 1
ATOM 840 N N . THR A 1 106 ? 6.683 -7.492 0.495 1.00 95.06 106 THR A N 1
ATOM 841 C CA . THR A 1 106 ? 5.658 -8.509 0.742 1.00 95.06 106 THR A CA 1
ATOM 842 C C . THR A 1 106 ? 5.044 -9.060 -0.546 1.00 95.06 106 THR A C 1
ATOM 844 O O . THR A 1 106 ? 4.744 -10.250 -0.604 1.00 95.06 106 THR A O 1
ATOM 847 N N . TRP A 1 107 ? 4.828 -8.228 -1.570 1.00 95.94 107 TRP A N 1
ATOM 848 C CA . TRP A 1 107 ? 4.047 -8.627 -2.754 1.00 95.94 107 TRP A CA 1
ATOM 849 C C . TRP A 1 107 ? 4.832 -8.688 -4.067 1.00 95.94 107 TRP A C 1
ATOM 851 O O . TRP A 1 107 ? 4.337 -9.281 -5.024 1.00 95.94 107 TRP A O 1
ATOM 861 N N . LEU A 1 108 ? 6.020 -8.082 -4.159 1.00 97.19 108 LEU A N 1
ATOM 862 C CA . LEU A 1 108 ? 6.761 -8.021 -5.419 1.00 97.19 108 LEU A CA 1
ATOM 863 C C . LEU A 1 108 ? 7.406 -9.384 -5.742 1.00 97.19 108 LEU A C 1
ATOM 865 O O . LEU A 1 108 ? 8.159 -9.900 -4.905 1.00 97.19 108 LEU A O 1
ATOM 869 N N . PRO A 1 109 ? 7.177 -9.960 -6.940 1.00 97.44 109 PRO A N 1
ATOM 870 C CA . PRO A 1 109 ? 7.810 -11.219 -7.325 1.00 97.44 109 PRO A CA 1
ATOM 871 C C . PRO A 1 109 ? 9.341 -11.112 -7.377 1.00 97.44 109 PRO A C 1
ATOM 873 O O . PRO A 1 109 ? 9.889 -10.064 -7.722 1.00 97.44 109 PRO A O 1
ATOM 876 N N . SER A 1 110 ? 10.041 -12.208 -7.073 1.00 96.12 110 SER A N 1
ATOM 877 C CA . SER A 1 110 ? 11.512 -12.250 -6.990 1.00 96.12 110 SER A CA 1
ATOM 878 C C . SER A 1 110 ? 12.206 -11.808 -8.279 1.00 96.12 110 SER A C 1
ATOM 880 O O . SER A 1 110 ? 13.117 -10.992 -8.215 1.00 96.12 110 SER A O 1
ATOM 882 N N . GLN A 1 111 ? 11.726 -12.250 -9.443 1.00 96.31 111 GLN A N 1
ATOM 883 C CA . GLN A 1 111 ? 12.258 -11.839 -10.750 1.00 96.31 111 GLN A CA 1
ATOM 884 C C . GLN A 1 111 ? 12.299 -10.311 -10.927 1.00 96.31 111 GLN A C 1
ATOM 886 O O . GLN A 1 111 ? 13.279 -9.754 -11.408 1.00 96.31 111 GLN A O 1
ATOM 891 N N . TRP A 1 112 ? 11.275 -9.604 -10.448 1.00 96.50 112 TRP A N 1
ATOM 892 C CA . TRP A 1 112 ? 11.221 -8.146 -10.525 1.00 96.50 112 TRP A CA 1
ATOM 893 C C . TRP A 1 112 ? 12.149 -7.469 -9.519 1.00 96.50 112 TRP A C 1
ATOM 895 O O . TRP A 1 112 ? 12.688 -6.406 -9.814 1.00 96.50 112 TRP A O 1
ATOM 905 N N . LYS A 1 113 ? 12.393 -8.100 -8.363 1.00 96.25 113 LYS A N 1
ATOM 906 C CA . LYS A 1 113 ? 13.438 -7.660 -7.428 1.00 96.25 113 LYS A CA 1
ATOM 907 C C . LYS A 1 113 ? 14.822 -7.758 -8.081 1.00 96.25 113 LYS A C 1
ATOM 909 O O . LYS A 1 113 ? 15.601 -6.823 -7.932 1.00 96.25 113 LYS A O 1
ATOM 914 N N . THR A 1 114 ? 15.099 -8.819 -8.846 1.00 95.44 114 THR A N 1
ATOM 915 C CA . THR A 1 114 ? 16.356 -8.973 -9.605 1.00 95.44 114 THR A CA 1
ATOM 916 C C . THR A 1 114 ? 16.516 -7.888 -10.667 1.00 95.44 114 THR A C 1
ATOM 918 O O . THR A 1 114 ? 17.577 -7.273 -10.744 1.00 95.44 114 THR A O 1
ATOM 921 N N . VAL A 1 115 ? 15.457 -7.598 -11.434 1.00 95.38 115 VAL A N 1
ATOM 922 C CA . VAL A 1 115 ? 15.471 -6.500 -12.419 1.00 95.38 115 VAL A CA 1
ATOM 923 C C . VAL A 1 115 ? 15.779 -5.169 -11.736 1.00 95.38 115 VAL A C 1
ATOM 925 O O . VAL A 1 115 ? 16.717 -4.495 -12.136 1.00 95.38 115 VAL A O 1
ATOM 928 N N . ILE A 1 116 ? 15.068 -4.814 -10.660 1.00 95.56 116 ILE A N 1
ATOM 929 C CA . ILE A 1 116 ? 15.317 -3.563 -9.919 1.00 95.56 116 ILE A CA 1
ATOM 930 C C . ILE A 1 116 ? 16.752 -3.507 -9.391 1.00 95.56 116 ILE A C 1
ATOM 932 O O . ILE A 1 116 ? 17.421 -2.486 -9.527 1.00 95.56 116 ILE A O 1
ATOM 936 N N . GLN A 1 117 ? 17.242 -4.602 -8.805 1.00 94.25 117 GLN A N 1
ATOM 937 C CA . GLN A 1 117 ? 18.595 -4.657 -8.259 1.00 94.25 117 GLN A CA 1
ATOM 938 C C . GLN A 1 117 ? 19.656 -4.415 -9.336 1.00 94.25 117 GLN A C 1
ATOM 940 O O . GLN A 1 117 ? 20.653 -3.758 -9.058 1.00 94.25 117 GLN A O 1
ATOM 945 N N . CYS A 1 118 ? 19.449 -4.937 -10.542 1.00 93.62 118 CYS A N 1
ATOM 946 C CA . CYS A 1 118 ? 20.405 -4.811 -11.633 1.00 93.62 118 CYS A CA 1
ATOM 947 C C . CYS A 1 118 ? 20.292 -3.463 -12.365 1.00 93.62 118 CYS A C 1
ATOM 949 O O . CYS A 1 118 ? 21.312 -2.827 -12.607 1.00 93.62 118 CYS A O 1
ATOM 951 N N . GLU A 1 119 ? 19.073 -2.999 -12.657 1.00 93.19 119 GLU A N 1
ATOM 952 C CA . GLU A 1 119 ? 18.837 -1.753 -13.402 1.00 93.19 119 GLU A CA 1
ATOM 953 C C . GLU A 1 119 ? 19.198 -0.515 -12.577 1.00 93.19 119 GLU A C 1
ATOM 955 O O . GLU A 1 119 ? 19.853 0.405 -13.060 1.00 93.19 119 GLU A O 1
ATOM 960 N N . THR A 1 120 ? 18.759 -0.473 -11.317 1.00 93.69 120 THR A N 1
ATOM 961 C CA . THR A 1 120 ? 18.806 0.756 -10.511 1.00 93.69 120 THR A CA 1
ATOM 962 C C . THR A 1 120 ? 19.414 0.553 -9.132 1.00 93.69 120 THR A C 1
ATOM 964 O O . THR A 1 120 ? 19.781 1.526 -8.476 1.00 93.69 120 THR A O 1
ATOM 967 N N . GLN A 1 121 ? 19.516 -0.687 -8.647 1.00 92.69 121 GLN A N 1
ATOM 968 C CA . GLN A 1 121 ? 19.930 -1.013 -7.275 1.00 92.69 121 GLN A CA 1
ATOM 969 C C . GLN A 1 121 ? 19.023 -0.386 -6.197 1.00 92.69 121 GLN A C 1
ATOM 971 O O . GLN A 1 121 ? 19.371 -0.367 -5.015 1.00 92.69 121 GLN A O 1
ATOM 976 N N . SER A 1 122 ? 17.858 0.158 -6.573 1.00 90.06 122 SER A N 1
ATOM 977 C CA . SER A 1 122 ? 17.012 0.920 -5.660 1.00 90.06 122 SER A CA 1
ATOM 978 C C . SER A 1 122 ? 15.545 0.876 -6.059 1.00 90.06 122 SER A C 1
ATOM 980 O O . SER A 1 122 ? 15.148 1.297 -7.137 1.00 90.06 122 SER A O 1
ATOM 982 N N . ILE A 1 123 ? 14.695 0.479 -5.113 1.00 85.69 123 ILE A N 1
ATOM 983 C CA . ILE A 1 123 ? 13.238 0.614 -5.250 1.00 85.69 123 ILE A CA 1
ATOM 984 C C . ILE A 1 123 ? 12.773 2.082 -5.190 1.00 85.69 123 ILE A C 1
ATOM 986 O O . ILE A 1 123 ? 11.600 2.389 -5.415 1.00 85.69 123 ILE A O 1
ATOM 990 N N . ARG A 1 124 ? 13.667 2.999 -4.796 1.00 79.94 124 ARG A N 1
ATOM 991 C CA . ARG A 1 124 ? 13.347 4.418 -4.648 1.00 79.94 124 ARG A CA 1
ATOM 992 C C . ARG A 1 124 ? 13.477 5.151 -5.980 1.00 79.94 124 ARG A C 1
ATOM 994 O O . ARG A 1 124 ? 13.896 4.620 -6.998 1.00 79.94 124 ARG A O 1
ATOM 1001 N N . ARG A 1 125 ? 13.081 6.420 -5.930 1.00 74.56 125 ARG A N 1
ATOM 1002 C CA . ARG A 1 125 ? 13.080 7.372 -7.037 1.00 74.56 125 ARG A CA 1
ATOM 1003 C C . ARG A 1 125 ? 14.478 7.507 -7.641 1.00 74.56 125 ARG A C 1
ATOM 1005 O O . ARG A 1 125 ? 15.311 8.212 -7.080 1.00 74.56 125 ARG A O 1
ATOM 1012 N N . GLN A 1 126 ? 14.709 6.874 -8.784 1.00 76.81 126 GLN A N 1
ATOM 1013 C CA . GLN A 1 126 ? 15.778 7.269 -9.692 1.00 76.81 126 GLN A CA 1
ATOM 1014 C C . GLN A 1 126 ? 15.202 8.144 -10.792 1.00 76.81 126 GLN A C 1
ATOM 1016 O O . GLN A 1 126 ? 14.078 7.927 -11.249 1.00 76.81 126 GLN A O 1
ATOM 1021 N N . TYR A 1 127 ? 15.950 9.179 -11.143 1.00 84.06 127 TYR A N 1
ATOM 1022 C CA . TYR A 1 127 ? 15.579 10.122 -12.180 1.00 84.06 127 TYR A CA 1
ATOM 1023 C C . TYR A 1 127 ? 16.846 10.638 -12.844 1.00 84.06 127 TYR A C 1
ATOM 1025 O O . TYR A 1 127 ? 17.707 11.225 -12.184 1.00 84.06 127 TYR A O 1
ATOM 1033 N N . ASN A 1 128 ? 16.934 10.425 -14.147 1.00 86.62 128 ASN A N 1
ATOM 1034 C CA . ASN A 1 128 ? 17.813 11.171 -15.029 1.00 86.62 128 ASN A CA 1
ATOM 1035 C C . ASN A 1 128 ? 17.010 11.591 -16.273 1.00 86.62 128 ASN A C 1
ATOM 1037 O O . ASN A 1 128 ? 15.811 11.342 -16.355 1.00 86.62 128 ASN A O 1
ATOM 1041 N N . SER A 1 129 ? 17.653 12.254 -17.233 1.00 87.12 129 SER A N 1
ATOM 1042 C CA . SER A 1 129 ? 16.967 12.794 -18.414 1.00 87.12 129 SER A CA 1
ATOM 1043 C C . SER A 1 129 ? 16.353 11.737 -19.339 1.00 87.12 129 SER A C 1
ATOM 1045 O O . SER A 1 129 ? 15.563 12.097 -20.204 1.00 87.12 129 SER A O 1
ATOM 1047 N N . SER A 1 130 ? 16.739 10.465 -19.210 1.00 92.94 130 SER A N 1
ATOM 1048 C CA . SER A 1 130 ? 16.322 9.388 -20.118 1.00 92.94 130 SER A CA 1
ATOM 1049 C C . SER A 1 130 ? 15.568 8.258 -19.421 1.00 92.94 130 SER A C 1
ATOM 1051 O O . SER A 1 130 ? 14.775 7.587 -20.077 1.00 92.94 130 SER A O 1
ATOM 1053 N N . TYR A 1 131 ? 15.806 8.043 -18.122 1.00 94.62 131 TYR A N 1
ATOM 1054 C CA . TYR A 1 131 ? 15.311 6.898 -17.365 1.00 94.62 131 TYR A CA 1
ATOM 1055 C C . TYR A 1 131 ? 14.780 7.283 -15.983 1.00 94.62 131 TYR A C 1
ATOM 1057 O O . TYR A 1 131 ? 15.350 8.123 -15.278 1.00 94.62 131 TYR A O 1
ATOM 1065 N N . GLU A 1 132 ? 13.705 6.613 -15.569 1.00 95.50 132 GLU A N 1
ATOM 1066 C CA . GLU A 1 132 ? 12.975 6.923 -14.344 1.00 95.50 132 GLU A CA 1
ATOM 1067 C C . GLU A 1 132 ? 12.489 5.677 -13.590 1.00 95.50 132 GLU A C 1
ATOM 1069 O O . GLU A 1 132 ? 12.168 4.636 -14.168 1.00 95.50 132 GLU A O 1
ATOM 1074 N N . GLY A 1 133 ? 12.331 5.824 -12.273 1.00 95.94 133 GLY A N 1
ATOM 1075 C CA . GLY A 1 133 ? 11.736 4.802 -11.412 1.00 95.94 133 GLY A CA 1
ATOM 1076 C C . GLY A 1 133 ? 12.669 3.625 -11.116 1.00 95.94 133 GLY A C 1
ATOM 1077 O O . GLY A 1 133 ? 13.816 3.591 -11.540 1.00 95.94 133 GLY A O 1
ATOM 1078 N N . ALA A 1 134 ? 12.167 2.656 -10.357 1.00 96.00 134 ALA A N 1
ATOM 1079 C CA . ALA A 1 134 ? 12.919 1.503 -9.866 1.00 96.00 134 ALA A CA 1
ATOM 1080 C C . ALA A 1 134 ? 13.309 0.511 -10.974 1.00 96.00 134 ALA A C 1
ATOM 1082 O O . ALA A 1 134 ? 14.263 -0.245 -10.821 1.00 96.00 134 ALA A O 1
ATOM 1083 N N . TYR A 1 135 ? 12.569 0.502 -12.083 1.00 95.94 135 TYR A N 1
ATOM 1084 C CA . TYR A 1 135 ? 12.775 -0.428 -13.197 1.00 95.94 135 TYR A CA 1
ATOM 1085 C C . TYR A 1 135 ? 13.572 0.181 -14.356 1.00 95.94 135 TYR A C 1
ATOM 1087 O O . TYR A 1 135 ? 13.636 -0.449 -15.407 1.00 95.94 135 TYR A O 1
ATOM 1095 N N . GLY A 1 136 ? 14.101 1.403 -14.201 1.00 95.38 136 GLY A N 1
ATOM 1096 C CA . GLY A 1 136 ? 14.823 2.090 -15.274 1.00 95.38 136 GLY A CA 1
ATOM 1097 C C . GLY A 1 136 ? 13.949 2.330 -16.506 1.00 95.38 136 GLY A C 1
ATOM 1098 O O . GLY A 1 136 ? 14.354 2.036 -17.625 1.00 95.38 136 GLY A O 1
ATOM 1099 N N . PHE A 1 137 ? 12.718 2.820 -16.332 1.00 96.75 137 PHE A N 1
ATOM 1100 C CA . PHE A 1 137 ? 11.841 3.073 -17.474 1.00 96.75 137 PHE A CA 1
ATOM 1101 C C . PHE A 1 137 ? 12.393 4.203 -18.325 1.00 96.75 137 PHE A C 1
ATOM 1103 O O . PHE A 1 137 ? 12.564 5.303 -17.810 1.00 96.75 137 PHE A O 1
ATOM 1110 N N . ALA A 1 138 ? 12.560 3.982 -19.629 1.00 96.12 138 ALA A N 1
ATOM 1111 C CA . ALA A 1 138 ? 12.686 5.102 -20.552 1.00 96.12 138 ALA A CA 1
ATOM 1112 C C . ALA A 1 138 ? 11.451 6.014 -20.425 1.00 96.12 138 ALA A C 1
ATOM 1114 O O . ALA A 1 138 ? 10.328 5.498 -20.383 1.00 96.12 138 ALA A O 1
ATOM 1115 N N . THR A 1 139 ? 11.622 7.340 -20.388 1.00 96.19 139 THR A N 1
ATOM 1116 C CA . THR A 1 139 ? 10.497 8.287 -20.213 1.00 96.19 139 THR A CA 1
ATOM 1117 C C . THR A 1 139 ? 9.391 8.059 -21.254 1.00 96.19 139 THR A C 1
ATOM 1119 O O . THR A 1 139 ? 8.211 8.002 -20.913 1.00 96.19 139 THR A O 1
ATOM 1122 N N . SER A 1 140 ? 9.768 7.791 -22.509 1.00 96.75 140 SER A N 1
ATOM 1123 C CA . SER A 1 140 ? 8.833 7.460 -23.594 1.00 96.75 140 SER A CA 1
ATOM 1124 C C . SER A 1 140 ? 8.060 6.157 -23.355 1.00 96.75 140 SER A C 1
ATOM 1126 O O . SER A 1 140 ? 6.866 6.079 -23.644 1.00 96.75 140 SER A O 1
ATOM 1128 N N . SER A 1 141 ? 8.709 5.136 -22.793 1.00 97.62 141 SER A N 1
ATOM 1129 C CA . SER A 1 141 ? 8.061 3.874 -22.425 1.00 97.62 141 SER A CA 1
ATOM 1130 C C . SER A 1 141 ? 7.104 4.055 -21.249 1.00 97.62 141 SER A C 1
ATOM 1132 O O . SER A 1 141 ? 6.026 3.464 -21.242 1.00 97.62 141 SER A O 1
ATOM 1134 N N . TRP A 1 142 ? 7.456 4.881 -20.263 1.00 97.56 142 TRP A N 1
ATOM 1135 C CA . TRP A 1 142 ? 6.541 5.208 -19.170 1.00 97.56 142 TRP A CA 1
ATOM 1136 C C . TRP A 1 142 ? 5.274 5.888 -19.702 1.00 97.56 142 TRP A C 1
ATOM 1138 O O . TRP A 1 142 ? 4.168 5.415 -19.426 1.00 97.56 142 TRP A 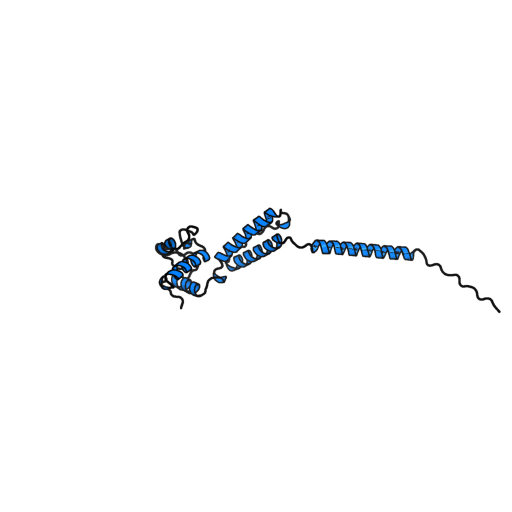O 1
ATOM 1148 N N . ASP A 1 143 ? 5.423 6.922 -20.532 1.00 97.69 143 ASP A N 1
ATOM 1149 C CA . ASP A 1 143 ? 4.293 7.645 -21.123 1.00 97.69 143 ASP A CA 1
ATOM 1150 C C . ASP A 1 143 ? 3.412 6.771 -22.019 1.00 97.69 143 ASP A C 1
ATOM 1152 O O . ASP A 1 143 ? 2.187 6.893 -21.981 1.00 97.69 143 ASP A O 1
ATOM 1156 N N . ALA A 1 144 ? 4.005 5.844 -22.773 1.00 98.19 144 ALA A N 1
ATOM 1157 C CA . ALA A 1 144 ? 3.252 4.962 -23.658 1.00 98.19 144 ALA A CA 1
ATOM 1158 C C . ALA A 1 144 ? 2.411 3.901 -22.917 1.00 98.19 144 ALA A C 1
ATOM 1160 O O . ALA A 1 144 ? 1.403 3.441 -23.455 1.00 98.19 144 ALA A O 1
ATOM 1161 N N . PHE A 1 145 ? 2.806 3.481 -21.707 1.00 98.44 145 PHE A N 1
ATOM 1162 C CA . PHE A 1 145 ? 2.187 2.334 -21.016 1.00 98.44 145 PHE A CA 1
ATOM 1163 C C . PHE A 1 145 ? 1.462 2.682 -19.708 1.00 98.44 145 PHE A C 1
ATOM 1165 O O . PHE A 1 145 ? 0.646 1.876 -19.220 1.00 98.44 145 PHE A O 1
ATOM 1172 N N . ARG A 1 146 ? 1.728 3.852 -19.117 1.00 98.38 146 ARG A N 1
ATOM 1173 C CA . ARG A 1 146 ? 1.066 4.271 -17.878 1.00 98.38 146 ARG A CA 1
ATOM 1174 C C . ARG A 1 146 ? -0.423 4.565 -18.100 1.00 98.38 146 ARG A C 1
ATOM 1176 O O . ARG A 1 146 ? -0.807 5.158 -19.103 1.00 98.38 146 ARG A O 1
ATOM 1183 N N . PRO A 1 147 ? -1.302 4.194 -17.156 1.00 98.25 147 PRO A N 1
ATOM 1184 C CA . PRO A 1 147 ? -2.641 4.769 -17.087 1.00 98.25 147 PRO A CA 1
ATOM 1185 C C . PRO A 1 147 ? -2.592 6.297 -16.959 1.00 98.25 147 PRO A C 1
ATOM 1187 O O . PRO A 1 147 ? -1.739 6.831 -16.255 1.00 98.25 147 PRO A O 1
ATOM 1190 N N . ALA A 1 148 ? -3.583 6.990 -17.523 1.00 97.62 148 ALA A N 1
ATOM 1191 C CA . ALA A 1 148 ? -3.715 8.444 -17.380 1.00 97.62 148 ALA A CA 1
ATOM 1192 C C . ALA A 1 148 ? -3.851 8.909 -15.913 1.00 97.62 148 ALA A C 1
ATOM 1194 O O . ALA A 1 148 ? -3.484 10.030 -15.586 1.00 97.62 148 ALA A O 1
ATOM 1195 N N . SER A 1 149 ? -4.354 8.048 -15.020 1.00 97.81 149 SER A N 1
ATOM 1196 C CA . SER A 1 149 ? -4.461 8.326 -13.581 1.00 97.81 149 SER A CA 1
ATOM 1197 C C . SER A 1 149 ? -3.143 8.181 -12.812 1.00 97.81 149 SER A C 1
ATOM 1199 O O . SER A 1 149 ? -3.111 8.470 -11.616 1.00 97.81 149 SER A O 1
ATOM 1201 N N . TYR A 1 150 ? -2.075 7.689 -13.449 1.00 97.94 150 TYR A N 1
ATOM 1202 C CA . TYR A 1 150 ? -0.757 7.566 -12.824 1.00 97.94 150 TYR A CA 1
ATOM 1203 C C . TYR A 1 150 ? 0.051 8.853 -13.036 1.00 97.94 150 TYR A C 1
ATOM 1205 O O . TYR A 1 150 ? -0.205 9.582 -13.999 1.00 97.94 150 TYR A O 1
ATOM 1213 N N . PRO A 1 151 ? 1.040 9.136 -12.166 1.00 97.06 151 PRO A N 1
ATOM 1214 C CA . PRO A 1 151 ? 1.888 10.315 -12.310 1.00 97.06 151 PRO A CA 1
ATOM 1215 C C . PRO A 1 151 ? 2.574 10.404 -13.677 1.00 97.06 151 PRO A C 1
ATOM 1217 O O . PRO A 1 151 ? 2.846 9.386 -14.317 1.00 97.06 151 PRO A O 1
ATOM 1220 N N . SER A 1 152 ? 2.891 11.632 -14.097 1.00 96.44 152 SER A N 1
ATOM 1221 C CA . SER A 1 152 ? 3.597 11.912 -15.354 1.00 96.44 152 SER A CA 1
ATOM 1222 C C . SER A 1 152 ? 4.956 11.226 -15.437 1.00 96.44 152 SER A C 1
ATOM 1224 O O . SER A 1 152 ? 5.344 10.804 -16.513 1.00 96.44 152 SER A O 1
ATOM 1226 N N . ASN A 1 153 ? 5.631 11.053 -14.300 1.00 95.94 153 ASN A N 1
ATOM 1227 C CA . ASN A 1 153 ? 6.969 10.479 -14.214 1.00 95.94 153 ASN A CA 1
ATOM 1228 C C . ASN A 1 153 ? 6.959 9.210 -13.352 1.00 95.94 153 ASN A C 1
ATOM 1230 O O . ASN A 1 153 ? 6.263 9.145 -12.327 1.00 95.94 153 ASN A O 1
ATOM 1234 N N . ALA A 1 154 ? 7.750 8.207 -13.729 1.00 96.88 154 ALA A N 1
ATOM 1235 C CA . ALA A 1 154 ? 7.759 6.907 -13.059 1.00 96.88 154 ALA A CA 1
ATOM 1236 C C . ALA A 1 154 ? 8.279 7.003 -11.623 1.00 96.88 154 ALA A C 1
ATOM 1238 O O . ALA A 1 154 ? 7.804 6.305 -10.727 1.00 96.88 154 ALA A O 1
ATOM 1239 N N . ASN A 1 155 ? 9.220 7.915 -11.375 1.00 95.12 155 ASN A N 1
ATOM 1240 C CA . ASN A 1 155 ? 9.786 8.160 -10.052 1.00 95.12 155 ASN A CA 1
ATOM 1241 C C . ASN A 1 155 ? 8.758 8.733 -9.052 1.00 95.12 155 ASN A C 1
ATOM 1243 O O . ASN A 1 155 ? 8.932 8.596 -7.842 1.00 95.12 155 ASN A O 1
ATOM 1247 N N . LEU A 1 156 ? 7.675 9.355 -9.519 1.00 95.44 156 LEU A N 1
ATOM 1248 C CA . LEU A 1 156 ? 6.602 9.854 -8.656 1.00 95.44 156 LEU A CA 1
ATOM 1249 C C . LEU A 1 156 ? 5.574 8.769 -8.306 1.00 95.44 156 LEU A C 1
ATOM 1251 O O . LEU A 1 156 ? 4.822 8.935 -7.346 1.00 95.44 156 LEU A O 1
ATOM 1255 N N . ALA A 1 157 ? 5.553 7.665 -9.053 1.00 96.50 157 ALA A N 1
ATOM 1256 C CA . ALA A 1 157 ? 4.614 6.570 -8.868 1.00 96.50 157 ALA A CA 1
ATOM 1257 C C . ALA A 1 157 ? 5.008 5.646 -7.703 1.00 96.50 157 ALA A C 1
ATOM 1259 O O . ALA A 1 157 ? 6.191 5.459 -7.396 1.00 96.50 157 ALA A O 1
ATOM 1260 N N . THR A 1 158 ? 4.009 5.033 -7.064 1.00 96.56 158 THR A N 1
ATOM 1261 C CA . THR A 1 158 ? 4.241 4.025 -6.017 1.00 96.56 158 THR A CA 1
ATOM 1262 C C . THR A 1 158 ? 4.928 2.785 -6.607 1.00 96.56 158 THR A C 1
ATOM 1264 O O . THR A 1 158 ? 4.777 2.514 -7.804 1.00 96.56 158 THR A O 1
ATOM 1267 N N . PRO A 1 159 ? 5.644 1.974 -5.805 1.00 96.69 159 PRO A N 1
ATOM 1268 C CA . PRO A 1 159 ? 6.246 0.730 -6.286 1.00 96.69 159 PRO A CA 1
ATOM 1269 C C . PRO A 1 159 ? 5.235 -0.184 -6.987 1.00 96.69 159 PRO A C 1
ATOM 1271 O O . PRO A 1 159 ? 5.551 -0.780 -8.015 1.00 96.69 159 PRO A O 1
ATOM 1274 N N . TRP A 1 160 ? 3.999 -0.246 -6.479 1.00 97.56 160 TRP A N 1
ATOM 1275 C CA . TRP A 1 160 ? 2.902 -0.974 -7.119 1.00 97.56 160 TRP A CA 1
ATOM 1276 C C . TRP A 1 160 ? 2.545 -0.421 -8.498 1.00 97.56 160 TRP A C 1
ATOM 1278 O O . TRP A 1 160 ? 2.445 -1.181 -9.455 1.00 97.56 160 TRP A O 1
ATOM 1288 N N . GLN A 1 161 ? 2.371 0.894 -8.626 1.00 97.81 161 GLN A N 1
ATOM 1289 C CA . GLN A 1 161 ? 2.070 1.522 -9.914 1.00 97.81 161 GLN A CA 1
ATOM 1290 C C . GLN A 1 161 ? 3.186 1.267 -10.933 1.00 97.81 161 GLN A C 1
ATOM 1292 O O . GLN A 1 161 ? 2.909 0.883 -12.069 1.00 97.81 161 GLN A O 1
ATOM 1297 N N . GLN A 1 162 ? 4.443 1.406 -10.511 1.00 98.06 162 GLN A N 1
ATOM 1298 C CA . GLN A 1 162 ? 5.596 1.094 -11.350 1.00 98.06 162 GLN A CA 1
ATOM 1299 C C . GLN A 1 162 ? 5.595 -0.379 -11.778 1.00 98.06 162 GLN A C 1
ATOM 1301 O O . GLN A 1 162 ? 5.698 -0.670 -12.965 1.00 98.06 162 GLN A O 1
ATOM 1306 N N . TYR A 1 163 ? 5.369 -1.307 -10.844 1.00 97.94 163 TYR A N 1
ATOM 1307 C CA . TYR A 1 163 ? 5.237 -2.735 -11.141 1.00 97.94 163 TYR A CA 1
ATOM 1308 C C . TYR A 1 163 ? 4.122 -3.037 -12.154 1.00 97.94 163 TYR A C 1
ATOM 1310 O O . TYR A 1 163 ? 4.307 -3.856 -13.054 1.00 97.94 163 TYR A O 1
ATOM 1318 N N . MET A 1 164 ? 2.971 -2.367 -12.047 1.00 98.44 164 MET A N 1
ATOM 1319 C CA . MET A 1 164 ? 1.866 -2.548 -12.992 1.00 98.44 164 MET A CA 1
ATOM 1320 C C . MET A 1 164 ? 2.246 -2.103 -14.408 1.00 98.44 164 MET A C 1
ATOM 1322 O O . MET A 1 164 ? 1.890 -2.781 -15.372 1.00 98.44 164 MET A O 1
ATOM 1326 N N . VAL A 1 165 ? 2.983 -0.998 -14.553 1.00 98.31 165 VAL A N 1
ATOM 1327 C CA . VAL A 1 165 ? 3.485 -0.546 -15.862 1.00 98.31 165 VAL A CA 1
ATOM 1328 C C . VAL A 1 165 ? 4.567 -1.488 -16.390 1.00 98.31 165 VAL A C 1
ATOM 1330 O O . VAL A 1 165 ? 4.482 -1.910 -17.542 1.00 98.31 165 VAL A O 1
ATOM 1333 N N . ALA A 1 166 ? 5.508 -1.912 -15.542 1.00 97.69 166 ALA A N 1
ATOM 1334 C CA . ALA A 1 166 ? 6.516 -2.909 -15.901 1.00 97.69 166 ALA A CA 1
ATOM 1335 C C . ALA A 1 166 ? 5.866 -4.205 -16.404 1.00 97.69 166 ALA A C 1
ATOM 1337 O O . ALA A 1 166 ? 6.207 -4.711 -17.468 1.00 97.69 166 ALA A O 1
ATOM 1338 N N . SER A 1 167 ? 4.839 -4.687 -15.704 1.00 98.06 167 SER A N 1
ATOM 1339 C CA . SER A 1 167 ? 4.093 -5.886 -16.091 1.00 98.06 167 SER A CA 1
ATOM 1340 C C . SER A 1 167 ? 3.418 -5.745 -17.459 1.00 98.06 167 SER A C 1
ATOM 1342 O O . SER A 1 167 ? 3.362 -6.714 -18.211 1.00 98.06 167 SER A O 1
ATOM 1344 N N . ARG A 1 168 ? 2.938 -4.547 -17.823 1.00 98.31 168 ARG A N 1
ATOM 1345 C CA . ARG A 1 168 ? 2.349 -4.281 -19.150 1.00 98.31 168 ARG A CA 1
ATOM 1346 C C . ARG A 1 168 ? 3.390 -4.287 -20.263 1.00 98.31 168 ARG A C 1
ATOM 1348 O O . ARG A 1 168 ? 3.133 -4.853 -21.321 1.00 98.31 168 ARG A O 1
ATOM 1355 N N . ILE A 1 169 ? 4.552 -3.680 -20.024 1.00 97.69 169 ILE A N 1
ATOM 1356 C CA . ILE A 1 169 ? 5.674 -3.707 -20.972 1.00 97.69 169 ILE A CA 1
ATOM 1357 C C . ILE A 1 169 ? 6.140 -5.157 -21.161 1.00 97.69 169 ILE A C 1
ATOM 1359 O O . ILE A 1 169 ? 6.256 -5.622 -22.293 1.00 97.69 169 ILE A O 1
ATOM 1363 N N . HIS A 1 170 ? 6.295 -5.902 -20.063 1.00 97.38 170 HIS A N 1
ATOM 1364 C CA . HIS A 1 170 ? 6.664 -7.316 -20.087 1.00 97.38 170 HIS A CA 1
ATOM 1365 C C . HIS A 1 170 ? 5.625 -8.177 -20.814 1.00 97.38 170 HIS A C 1
ATOM 1367 O O . HIS A 1 170 ? 5.990 -9.058 -21.580 1.00 97.38 170 HIS A O 1
ATOM 1373 N N . ALA A 1 171 ? 4.329 -7.915 -20.645 1.00 97.81 171 ALA A N 1
ATOM 1374 C CA . ALA A 1 171 ? 3.295 -8.640 -21.384 1.00 97.81 171 ALA A CA 1
ATOM 1375 C C . ALA A 1 171 ? 3.410 -8.457 -22.910 1.00 97.81 171 ALA A C 1
ATOM 1377 O O . ALA A 1 171 ? 2.999 -9.341 -23.656 1.00 97.81 171 ALA A O 1
ATOM 1378 N N . ARG A 1 172 ? 3.968 -7.330 -23.378 1.00 97.75 172 ARG A N 1
ATOM 1379 C CA . ARG A 1 172 ? 4.139 -7.045 -24.808 1.00 97.75 172 ARG A CA 1
ATOM 1380 C C . ARG A 1 172 ? 5.486 -7.505 -25.368 1.00 97.75 172 ARG A C 1
ATOM 1382 O O . ARG A 1 172 ? 5.532 -7.932 -26.516 1.00 97.75 172 ARG A O 1
ATOM 1389 N N . TYR A 1 173 ? 6.560 -7.396 -24.589 1.00 96.56 173 TYR A N 1
ATOM 1390 C CA . TYR A 1 173 ? 7.932 -7.595 -25.076 1.00 96.56 173 TYR A CA 1
ATOM 1391 C C . TYR A 1 173 ? 8.730 -8.648 -24.293 1.00 96.56 173 TYR A C 1
ATOM 1393 O O . TYR A 1 173 ? 9.888 -8.906 -24.599 1.00 96.56 173 TYR A O 1
ATOM 1401 N N . GLY A 1 174 ? 8.150 -9.266 -23.265 1.00 96.06 174 GLY A N 1
ATOM 1402 C CA . GLY A 1 174 ? 8.904 -10.076 -22.309 1.00 96.06 174 GLY A CA 1
ATOM 1403 C C . GLY A 1 174 ? 9.993 -9.256 -21.611 1.00 96.06 174 GLY A C 1
ATOM 1404 O O . GLY A 1 174 ? 9.936 -8.028 -21.568 1.00 96.06 174 GLY A O 1
ATOM 1405 N N . PHE A 1 175 ? 11.018 -9.923 -21.081 1.00 95.69 175 PHE A N 1
ATOM 1406 C CA . PHE A 1 175 ? 12.146 -9.250 -20.425 1.00 95.69 175 PHE A CA 1
ATOM 1407 C C . PHE A 1 175 ? 13.146 -8.590 -21.392 1.00 95.69 175 PHE A C 1
ATOM 1409 O O . PHE A 1 175 ? 14.131 -8.024 -20.935 1.00 95.69 175 PHE A O 1
ATOM 1416 N N . SER A 1 176 ? 12.927 -8.613 -22.715 1.00 93.94 176 SER A N 1
ATOM 1417 C CA . SER A 1 176 ? 13.855 -7.966 -23.660 1.00 93.94 176 SER A CA 1
ATOM 1418 C C . SER A 1 176 ? 13.804 -6.435 -23.622 1.00 93.94 176 SER A C 1
ATOM 1420 O O . SER A 1 176 ? 14.664 -5.792 -24.212 1.00 93.94 176 SER A O 1
ATOM 1422 N N . GLY A 1 177 ? 12.796 -5.852 -22.962 1.00 90.25 177 GLY A N 1
ATOM 1423 C CA . GLY A 1 177 ? 12.696 -4.407 -22.729 1.00 90.25 177 GLY A CA 1
ATOM 1424 C C . GLY A 1 177 ? 13.597 -3.885 -21.606 1.00 90.25 177 GLY A C 1
ATOM 1425 O O . GLY A 1 177 ? 13.612 -2.680 -21.372 1.00 90.25 177 GLY A O 1
ATOM 1426 N N . TRP A 1 178 ? 14.317 -4.774 -20.920 1.00 94.12 178 TRP A N 1
ATOM 1427 C CA . TRP A 1 178 ? 15.253 -4.453 -19.846 1.00 94.12 178 TRP A CA 1
ATOM 1428 C C . TRP A 1 178 ? 16.666 -4.855 -20.257 1.00 94.12 178 TRP A C 1
ATOM 1430 O O . TRP A 1 178 ? 16.860 -5.881 -20.918 1.00 94.12 178 TRP A O 1
ATOM 1440 N N . GLY A 1 179 ? 17.655 -4.050 -19.864 1.00 91.44 179 GLY A N 1
ATOM 1441 C CA . GLY A 1 179 ? 19.064 -4.404 -20.046 1.00 91.44 179 GLY A CA 1
ATOM 1442 C C . GLY A 1 179 ? 19.444 -5.586 -19.155 1.00 91.44 179 GLY A C 1
ATOM 1443 O O . GLY A 1 179 ? 20.246 -6.440 -19.537 1.00 91.44 179 GLY A O 1
ATOM 1444 N N . CYS A 1 180 ? 18.794 -5.675 -17.997 1.00 89.88 180 CYS A N 1
ATOM 1445 C CA . CYS A 1 180 ? 18.952 -6.737 -17.026 1.00 89.88 180 CYS A CA 1
ATOM 1446 C C . CYS A 1 180 ? 17.855 -7.796 -17.143 1.00 89.88 180 CYS A C 1
ATOM 1448 O O . CYS A 1 180 ? 16.660 -7.506 -17.054 1.00 89.88 180 CYS A O 1
ATOM 1450 N N . LYS A 1 181 ? 18.263 -9.060 -17.260 1.00 88.31 181 LYS A N 1
ATOM 1451 C CA . LYS A 1 181 ? 17.344 -10.201 -17.305 1.00 88.31 181 LYS A CA 1
ATOM 1452 C C . LYS A 1 181 ? 17.319 -10.934 -15.956 1.00 88.31 181 LYS A C 1
ATOM 1454 O O . LYS A 1 181 ? 18.368 -11.069 -15.330 1.00 88.31 181 LYS A O 1
ATOM 1459 N N . PRO A 1 182 ? 16.150 -11.414 -15.498 1.00 85.69 182 PRO A N 1
ATOM 1460 C CA . PRO A 1 182 ? 16.036 -12.144 -14.243 1.00 85.69 182 PRO A CA 1
ATOM 1461 C C . PRO A 1 182 ? 16.274 -13.642 -14.468 1.00 85.69 182 PRO A C 1
ATOM 1463 O O . PRO A 1 182 ? 15.320 -14.404 -14.621 1.00 85.69 182 PRO A O 1
ATOM 1466 N N . TYR A 1 183 ? 17.536 -14.060 -14.516 1.00 78.94 183 TYR A N 1
ATOM 1467 C CA . TYR A 1 183 ? 17.927 -15.473 -14.492 1.00 78.94 183 TYR A CA 1
ATOM 1468 C C . TYR A 1 183 ? 19.115 -15.700 -13.565 1.00 78.94 183 TYR A C 1
ATOM 1470 O O . TYR A 1 183 ? 19.935 -14.766 -13.422 1.00 78.94 183 TYR A O 1
#

pLDDT: mean 89.79, std 10.62, range [45.78, 98.44]

Foldseek 3Di:
DDDDDDDDDDDPDPVVVVVVVVVVVVVVVVVVVVVVVVVVVVPDDDVLVVLLVVLLVLLQVLCVQLVHDRDDDDPCLVPDDPVVSVVSSVVSNVSSVVSVLQSCVVPPDPFVVQQLCVQPVDQAWDDDPQFTGSNGDGLVLCVVQQDPPADSTRNVGGSNSNVVSVVRVCVVVNCPNGPDGRD